Protein AF-A0A7U9SJP4-F1 (afdb_monomer_lite)

Secondary structure (DSSP, 8-state):
--HHHHHHHHHHHHHHHHHHHHHHHHHHHHHHHHHHHHHTT--HHHHHHHHHHHHHHHHHHHHHHHHHHHHHHHHHHHHHHHHHHHHHS-TTS---------------GGGGTTSHHHHHHHHHHHHTT----

Structure (mmCIF, N/CA/C/O backbone):
data_AF-A0A7U9SJP4-F1
#
_entry.id   AF-A0A7U9SJP4-F1
#
loop_
_atom_site.group_PDB
_atom_site.id
_atom_site.type_symbol
_atom_site.label_atom_id
_atom_site.label_alt_id
_atom_site.label_comp_id
_atom_site.label_asym_id
_atom_site.label_entity_id
_atom_site.label_seq_id
_atom_site.pdbx_PDB_ins_code
_atom_site.Cartn_x
_atom_site.Cartn_y
_atom_site.Cartn_z
_atom_site.occupancy
_atom_site.B_iso_or_equiv
_atom_site.auth_seq_id
_atom_site.auth_comp_id
_atom_site.auth_asym_id
_atom_site.auth_atom_id
_atom_site.pdbx_PDB_model_num
ATOM 1 N N . MET A 1 1 ? 17.012 -8.710 -21.926 1.00 42.12 1 MET A N 1
ATOM 2 C CA . MET A 1 1 ? 16.578 -8.864 -20.522 1.00 42.12 1 MET A CA 1
ATOM 3 C C . MET A 1 1 ? 15.764 -7.632 -20.148 1.00 42.12 1 MET A C 1
ATOM 5 O O . MET A 1 1 ? 16.359 -6.599 -19.903 1.00 42.12 1 MET A O 1
ATOM 9 N N . ASN A 1 2 ? 14.436 -7.619 -20.115 1.00 49.00 2 ASN A N 1
ATOM 10 C CA . ASN A 1 2 ? 13.371 -8.473 -20.660 1.00 49.00 2 ASN A CA 1
ATOM 11 C C . ASN A 1 2 ? 12.099 -7.680 -20.297 1.00 49.00 2 ASN A C 1
ATOM 13 O O . ASN A 1 2 ? 11.897 -7.459 -19.104 1.00 49.00 2 ASN A O 1
ATOM 17 N N . SER A 1 3 ? 11.258 -7.260 -21.251 1.00 59.56 3 SER A N 1
ATOM 18 C CA . SER A 1 3 ? 10.002 -6.527 -20.958 1.00 59.56 3 SER A CA 1
ATOM 19 C C . SER A 1 3 ? 9.135 -7.231 -19.899 1.00 59.56 3 SER A C 1
ATOM 21 O O . SER A 1 3 ? 8.438 -6.596 -19.117 1.00 59.56 3 SER A O 1
ATOM 23 N N . ILE A 1 4 ? 9.291 -8.552 -19.795 1.00 61.38 4 ILE A N 1
ATOM 24 C CA . ILE A 1 4 ? 8.728 -9.435 -18.770 1.00 61.38 4 ILE A CA 1
ATOM 25 C C . ILE A 1 4 ? 9.034 -8.965 -17.332 1.00 61.38 4 ILE A C 1
ATOM 27 O O . ILE A 1 4 ? 8.154 -9.032 -16.479 1.00 61.38 4 ILE A O 1
ATOM 31 N N . TYR A 1 5 ? 10.247 -8.483 -17.031 1.00 70.88 5 TYR A N 1
ATOM 32 C CA . TYR A 1 5 ? 10.584 -8.010 -15.679 1.00 70.88 5 TYR A CA 1
ATOM 33 C C . TYR A 1 5 ? 9.949 -6.654 -15.367 1.00 70.88 5 TYR A C 1
ATOM 35 O O . TYR A 1 5 ? 9.496 -6.458 -14.244 1.00 70.88 5 TYR A O 1
ATOM 43 N N . LEU A 1 6 ? 9.868 -5.751 -16.349 1.00 76.25 6 LEU A N 1
ATOM 44 C CA . LEU A 1 6 ? 9.204 -4.455 -16.183 1.00 76.25 6 LEU A CA 1
ATOM 45 C C . LEU A 1 6 ? 7.698 -4.640 -15.958 1.00 76.25 6 LEU A C 1
ATOM 47 O O . LEU A 1 6 ? 7.161 -4.113 -14.988 1.00 76.25 6 LEU A O 1
ATOM 51 N N . ASN A 1 7 ? 7.054 -5.474 -16.778 1.00 81.00 7 ASN A N 1
ATOM 52 C CA . ASN A 1 7 ? 5.638 -5.813 -16.625 1.00 81.00 7 ASN A CA 1
ATOM 53 C C . ASN A 1 7 ? 5.360 -6.451 -15.259 1.00 81.00 7 ASN A C 1
ATOM 55 O O . ASN A 1 7 ? 4.346 -6.170 -14.632 1.00 81.00 7 ASN A O 1
ATOM 59 N N . ARG A 1 8 ? 6.280 -7.289 -14.764 1.00 81.88 8 ARG A N 1
ATOM 60 C CA . ARG A 1 8 ? 6.158 -7.892 -13.433 1.00 81.88 8 ARG A CA 1
ATOM 61 C C . ARG A 1 8 ? 6.282 -6.858 -12.314 1.00 81.88 8 ARG A C 1
ATOM 63 O O . ARG A 1 8 ? 5.536 -6.943 -11.348 1.00 81.88 8 ARG A O 1
ATOM 70 N N . VAL A 1 9 ? 7.196 -5.895 -12.432 1.00 77.88 9 VAL A N 1
ATOM 71 C CA . VAL A 1 9 ? 7.342 -4.797 -11.458 1.00 77.88 9 VAL A CA 1
ATOM 72 C C . VAL A 1 9 ? 6.090 -3.920 -11.432 1.00 77.88 9 VAL A C 1
ATOM 74 O O . VAL A 1 9 ? 5.613 -3.586 -10.352 1.00 77.88 9 VAL A O 1
ATOM 77 N N . GLN A 1 10 ? 5.526 -3.604 -12.600 1.00 80.62 10 GLN A N 1
ATOM 78 C CA . GLN A 1 10 ? 4.279 -2.844 -12.712 1.00 80.62 10 GLN A CA 1
ATOM 79 C C . GLN A 1 10 ? 3.092 -3.605 -12.112 1.00 80.62 10 GLN A C 1
ATOM 81 O O . GLN A 1 10 ? 2.400 -3.058 -11.261 1.00 80.62 10 GLN A O 1
ATOM 86 N N . ALA A 1 11 ? 2.925 -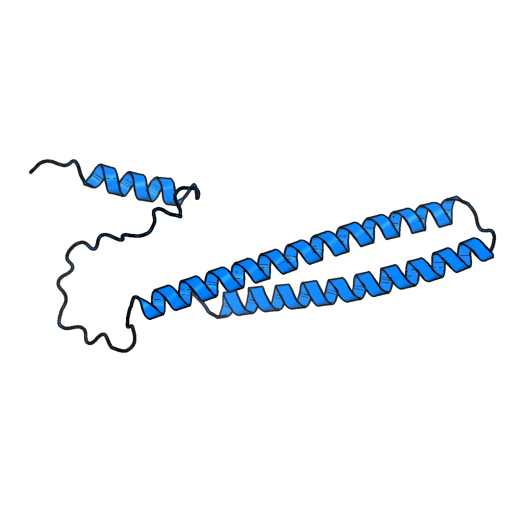4.885 -12.458 1.00 85.31 11 ALA A N 1
ATOM 87 C CA . ALA A 1 11 ? 1.855 -5.724 -11.918 1.00 85.31 11 ALA A CA 1
ATOM 88 C C . ALA A 1 11 ? 1.930 -5.862 -10.387 1.00 85.31 11 ALA A C 1
ATOM 90 O O . ALA A 1 11 ? 0.909 -5.818 -9.707 1.00 85.31 11 ALA A O 1
ATOM 91 N N . VAL A 1 12 ? 3.137 -5.994 -9.824 1.00 86.19 12 VAL A N 1
ATOM 92 C CA . VAL A 1 12 ? 3.323 -6.007 -8.363 1.00 86.19 12 VAL A CA 1
ATOM 93 C C . VAL A 1 12 ? 2.967 -4.650 -7.751 1.00 86.19 12 VAL A C 1
ATOM 95 O O . VAL A 1 12 ? 2.344 -4.614 -6.695 1.00 86.19 12 VAL A O 1
ATOM 98 N N . GLY A 1 13 ? 3.316 -3.538 -8.405 1.00 83.25 13 GLY A N 1
ATOM 99 C CA . GLY A 1 13 ? 2.916 -2.198 -7.968 1.00 83.25 13 GLY A CA 1
ATOM 100 C C . GLY A 1 13 ? 1.396 -2.016 -7.931 1.00 83.25 13 GLY A C 1
ATOM 101 O O . GLY A 1 13 ? 0.861 -1.554 -6.928 1.00 83.25 13 GLY A O 1
ATOM 102 N N . GLU A 1 14 ? 0.693 -2.443 -8.981 1.00 86.38 14 GLU A N 1
ATOM 103 C CA . GLU A 1 14 ? -0.775 -2.418 -9.049 1.00 86.38 14 GLU A CA 1
ATOM 104 C C . GLU A 1 14 ? -1.416 -3.311 -7.980 1.00 86.38 14 GLU A C 1
ATOM 106 O O . GLU A 1 14 ? -2.370 -2.904 -7.320 1.00 86.38 14 GLU A O 1
ATOM 111 N N . GLN A 1 15 ? -0.863 -4.506 -7.754 1.00 89.38 15 GLN A N 1
ATOM 112 C CA . GLN A 1 15 ? -1.340 -5.407 -6.707 1.00 89.38 15 GLN A CA 1
ATOM 113 C C . GLN A 1 15 ? -1.181 -4.795 -5.309 1.00 89.38 15 GLN A C 1
ATOM 115 O O . GLN A 1 15 ? -2.093 -4.907 -4.493 1.00 89.38 15 GLN A O 1
ATOM 120 N N . LEU A 1 16 ? -0.050 -4.137 -5.035 1.00 86.06 16 LEU A N 1
ATOM 121 C CA . LEU A 1 16 ? 0.188 -3.445 -3.766 1.00 86.06 16 LEU A CA 1
ATOM 122 C C . LEU A 1 16 ? -0.804 -2.295 -3.557 1.00 86.06 16 LEU A C 1
ATOM 124 O O . LEU A 1 16 ? -1.326 -2.141 -2.458 1.00 86.06 16 LEU A O 1
ATOM 128 N N . LEU A 1 17 ? -1.122 -1.533 -4.606 1.00 85.88 17 LEU A N 1
ATOM 129 C CA . LEU A 1 17 ? -2.158 -0.497 -4.541 1.00 85.88 17 LEU A CA 1
ATOM 130 C C . LEU A 1 17 ? -3.546 -1.094 -4.275 1.00 85.88 17 LEU A C 1
ATOM 132 O O . LEU A 1 17 ? -4.294 -0.561 -3.464 1.00 85.88 17 LEU A O 1
ATOM 136 N N . GLY A 1 18 ? -3.873 -2.230 -4.896 1.00 88.62 18 GLY A N 1
ATOM 137 C CA . GLY A 1 18 ? -5.114 -2.950 -4.605 1.00 88.62 18 GLY A CA 1
ATOM 138 C C . GLY A 1 18 ? -5.193 -3.426 -3.151 1.00 88.62 18 GLY A C 1
ATOM 139 O O . GLY A 1 18 ? -6.231 -3.289 -2.514 1.00 88.62 18 GLY A O 1
ATOM 140 N N . GLN A 1 19 ? -4.089 -3.939 -2.600 1.00 86.75 19 GLN A N 1
ATOM 141 C CA . GLN A 1 19 ? -4.007 -4.313 -1.183 1.00 86.75 19 GLN A CA 1
ATOM 142 C C . GLN A 1 19 ? -4.157 -3.103 -0.256 1.00 86.75 19 GLN A C 1
ATOM 144 O O . GLN A 1 19 ? -4.796 -3.222 0.782 1.00 86.75 19 GLN A O 1
ATOM 149 N N . MET A 1 20 ? -3.608 -1.949 -0.639 1.00 87.31 20 MET A N 1
ATOM 150 C CA . MET A 1 20 ? -3.746 -0.701 0.113 1.00 87.31 20 MET A CA 1
ATOM 151 C C . MET A 1 20 ? -5.215 -0.288 0.253 1.00 87.31 20 MET A C 1
ATOM 153 O O . MET A 1 20 ? -5.644 -0.015 1.366 1.00 87.31 20 MET A O 1
ATOM 157 N N . LEU A 1 21 ? -5.991 -0.332 -0.837 1.00 90.06 21 LEU A N 1
ATOM 158 C CA . LEU A 1 21 ? -7.423 -0.002 -0.816 1.00 90.06 21 LEU A CA 1
ATOM 159 C C . LEU A 1 21 ? -8.209 -0.911 0.139 1.00 90.06 21 LEU A C 1
ATOM 161 O O . LEU A 1 21 ? -9.000 -0.433 0.939 1.00 90.06 21 LEU A O 1
ATOM 165 N N . VAL A 1 22 ? -7.931 -2.218 0.122 1.00 92.06 22 VAL A N 1
ATOM 166 C CA . VAL A 1 22 ? -8.579 -3.167 1.045 1.00 92.06 22 VAL A CA 1
ATOM 167 C C . VAL A 1 22 ? -8.250 -2.845 2.507 1.00 92.06 22 VAL A C 1
ATOM 169 O O . VAL A 1 22 ? -9.099 -2.993 3.381 1.00 92.06 22 VAL A O 1
ATOM 172 N N . LEU A 1 23 ? -7.020 -2.418 2.800 1.00 87.88 23 LEU A N 1
ATOM 173 C CA . LEU A 1 23 ? -6.633 -2.031 4.159 1.00 87.88 23 LEU A CA 1
ATOM 174 C C . LEU A 1 23 ? -7.269 -0.701 4.586 1.00 87.88 23 LEU A C 1
ATOM 176 O O . LEU A 1 23 ? -7.597 -0.552 5.761 1.00 87.88 23 LEU A O 1
ATOM 180 N N . GLU A 1 24 ? -7.456 0.238 3.657 1.00 89.62 24 GLU A N 1
ATOM 181 C CA . GLU A 1 24 ? -8.193 1.485 3.896 1.00 89.62 24 GLU A CA 1
ATOM 182 C C . GLU A 1 24 ? -9.665 1.203 4.235 1.00 89.62 24 GLU A C 1
ATOM 184 O O . GLU A 1 24 ? -10.161 1.743 5.225 1.00 89.62 24 GLU A O 1
ATOM 189 N N . ASP A 1 25 ? -10.315 0.285 3.511 1.00 92.06 25 ASP A N 1
ATOM 190 C CA . ASP A 1 25 ? -11.686 -0.157 3.806 1.00 92.06 25 ASP A CA 1
ATOM 191 C C . ASP A 1 25 ? -11.782 -0.761 5.223 1.00 92.06 25 ASP A C 1
ATOM 193 O O . ASP A 1 25 ? -12.632 -0.377 6.026 1.00 92.06 25 ASP A O 1
ATOM 197 N N . ILE A 1 26 ? -10.850 -1.654 5.590 1.00 89.38 26 ILE A N 1
ATOM 198 C CA . ILE A 1 26 ? -10.792 -2.253 6.939 1.00 89.38 26 ILE A CA 1
ATOM 199 C C . ILE A 1 26 ? -10.571 -1.181 8.019 1.00 89.38 26 ILE A C 1
ATOM 201 O O . ILE A 1 26 ? -11.096 -1.280 9.133 1.00 89.38 26 ILE A O 1
ATOM 205 N N . LEU A 1 27 ? -9.774 -0.153 7.723 1.00 89.62 27 LEU A N 1
ATOM 206 C CA . LEU A 1 27 ? -9.517 0.943 8.651 1.00 89.62 27 LEU A CA 1
ATOM 207 C C 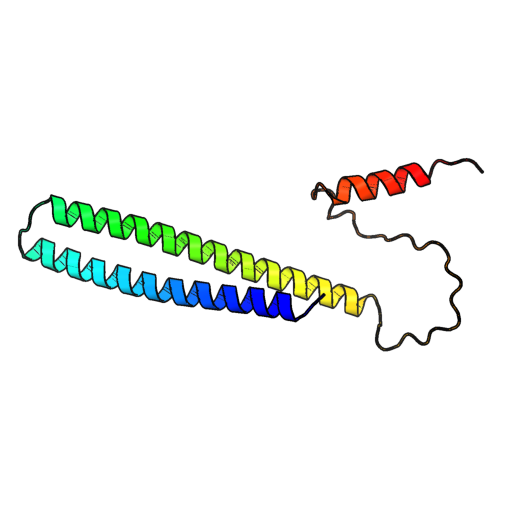. LEU A 1 27 ? -10.769 1.804 8.878 1.00 89.62 27 LEU A C 1
ATOM 209 O O . LEU A 1 27 ? -10.997 2.257 10.007 1.00 89.62 27 LEU A O 1
ATOM 213 N N . GLU A 1 28 ? -11.586 1.998 7.843 1.00 90.00 28 GLU A N 1
ATOM 214 C CA . GLU A 1 28 ? -12.891 2.650 7.948 1.00 90.00 28 GLU A CA 1
ATOM 215 C C . GLU A 1 28 ? -13.864 1.813 8.791 1.00 90.00 28 GLU A C 1
ATOM 217 O O . GLU A 1 28 ? -14.415 2.334 9.767 1.00 90.00 28 GLU A O 1
ATOM 222 N N . GLU A 1 29 ? -13.973 0.506 8.524 1.00 90.12 29 GLU A N 1
ATOM 223 C CA . GLU A 1 29 ? -14.796 -0.426 9.312 1.00 90.12 29 GLU A CA 1
ATOM 224 C C . GLU A 1 29 ? -14.406 -0.422 10.802 1.00 90.12 29 GLU A C 1
ATOM 226 O O . GLU A 1 29 ? -15.260 -0.334 11.688 1.00 90.12 29 GLU A O 1
ATOM 231 N N . LEU A 1 30 ? -13.106 -0.439 11.119 1.00 88.06 30 LEU A N 1
ATOM 232 C CA . LEU A 1 30 ? -12.628 -0.317 12.502 1.00 88.06 30 LEU A CA 1
ATOM 233 C C . LEU A 1 30 ? -13.002 1.025 13.140 1.00 88.06 30 LEU A C 1
ATOM 235 O O . LEU A 1 30 ? -13.198 1.097 14.356 1.00 88.06 30 LEU A O 1
ATOM 239 N N . GLY A 1 31 ? -13.090 2.091 12.345 1.00 86.38 31 GLY A N 1
ATOM 240 C CA . GLY A 1 31 ? -13.579 3.392 12.784 1.00 86.38 31 GLY A CA 1
ATOM 241 C C . GLY A 1 31 ? -15.058 3.361 13.173 1.00 86.38 31 GLY A C 1
ATOM 242 O O . GLY A 1 31 ? -15.433 3.959 14.183 1.00 86.38 31 GLY A O 1
ATOM 243 N N . GLU A 1 32 ? -15.887 2.645 12.416 1.00 88.38 32 GLU A N 1
ATOM 244 C CA . GLU A 1 32 ? -17.303 2.444 12.742 1.00 88.38 32 GLU A CA 1
ATOM 245 C C . GLU A 1 32 ? -17.478 1.594 14.003 1.00 88.38 32 GLU A C 1
ATOM 247 O O . GLU A 1 32 ? -18.233 1.965 14.904 1.00 88.38 32 GLU A O 1
ATOM 252 N N . ILE A 1 33 ? -16.712 0.507 14.123 1.00 86.31 33 ILE A N 1
ATOM 253 C CA . ILE A 1 33 ? -16.732 -0.367 15.302 1.00 86.31 33 ILE A CA 1
ATOM 254 C C . ILE A 1 33 ? -16.304 0.399 16.564 1.00 86.31 33 ILE A C 1
ATOM 256 O O . ILE A 1 33 ? -16.932 0.243 17.613 1.00 86.31 33 ILE A O 1
ATOM 260 N N . ASP A 1 34 ? -15.282 1.261 16.484 1.00 83.69 34 ASP A N 1
ATOM 261 C CA . ASP A 1 34 ? -14.855 2.106 17.613 1.00 8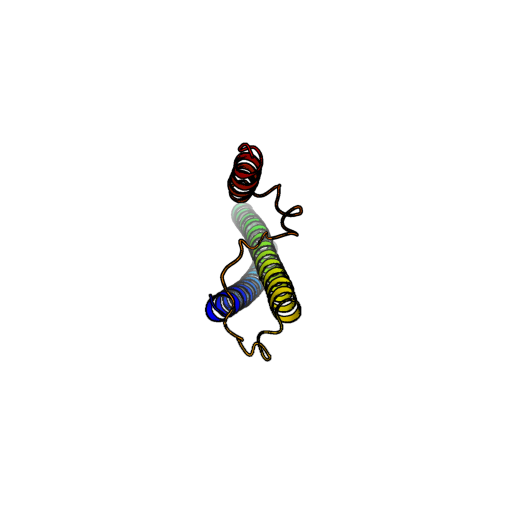3.69 34 ASP A CA 1
ATOM 262 C C . ASP A 1 34 ? -15.988 3.032 18.086 1.00 83.69 34 ASP A C 1
ATOM 264 O O . ASP A 1 34 ? -16.212 3.166 19.290 1.00 83.69 34 ASP A O 1
ATOM 268 N N . ARG A 1 35 ? -16.755 3.627 17.159 1.00 85.19 35 ARG A N 1
ATOM 269 C CA . ARG A 1 35 ? -17.916 4.472 17.502 1.00 85.19 35 ARG A CA 1
ATOM 270 C C . ARG A 1 35 ? -19.000 3.670 18.218 1.00 85.19 35 ARG A C 1
ATOM 272 O O . ARG A 1 35 ? -19.455 4.089 19.279 1.00 85.19 35 ARG A O 1
ATOM 279 N N . ILE A 1 36 ? -19.352 2.496 17.696 1.00 85.38 36 ILE A N 1
ATOM 280 C CA . ILE A 1 36 ? -20.360 1.613 18.305 1.00 85.38 36 ILE A CA 1
ATOM 281 C C . ILE A 1 36 ? -19.931 1.202 19.721 1.00 85.38 36 ILE A C 1
ATOM 283 O O . ILE A 1 36 ? -20.720 1.251 20.663 1.00 85.38 36 ILE A O 1
ATOM 287 N N . ILE A 1 37 ? -18.662 0.841 19.911 1.00 82.69 37 ILE A N 1
ATOM 288 C CA . ILE A 1 37 ? -18.131 0.430 21.219 1.00 82.69 37 ILE A CA 1
ATOM 289 C C . ILE A 1 37 ? -18.136 1.584 22.225 1.00 82.69 37 ILE A C 1
ATOM 291 O O . ILE A 1 37 ? -18.434 1.359 23.402 1.00 82.69 37 ILE A O 1
ATOM 295 N N . GLN A 1 38 ? -17.852 2.809 21.775 1.00 80.06 38 GLN A N 1
ATOM 296 C CA . GLN A 1 38 ? -17.953 4.010 22.608 1.00 80.06 38 GLN A CA 1
ATOM 297 C C . GLN A 1 38 ? -19.398 4.278 23.051 1.00 80.06 38 GLN A C 1
ATOM 299 O O . GLN A 1 38 ? -19.620 4.617 24.213 1.00 80.06 38 GLN A O 1
ATOM 304 N N . GLU A 1 39 ? -20.378 4.075 22.169 1.00 80.75 39 GLU A N 1
ATOM 305 C CA . GLU A 1 39 ? -21.807 4.225 22.484 1.00 80.75 39 GLU A CA 1
ATOM 306 C C . GLU A 1 39 ? -22.322 3.139 23.438 1.00 80.75 39 GLU A C 1
ATOM 308 O O . GLU A 1 39 ? -23.160 3.401 24.300 1.00 80.75 39 GLU A O 1
ATOM 313 N N . MET A 1 40 ? -21.795 1.919 23.325 1.00 75.25 40 MET A N 1
ATOM 314 C CA . MET A 1 40 ? -22.230 0.765 24.114 1.00 75.25 40 MET A CA 1
ATOM 315 C C . MET A 1 40 ? -21.601 0.681 25.517 1.00 75.25 40 MET A C 1
ATOM 317 O O . MET A 1 40 ? -21.902 -0.252 26.262 1.00 75.25 40 MET A O 1
ATOM 321 N N . SER A 1 41 ? -20.769 1.648 25.930 1.00 64.06 41 SER A N 1
ATOM 322 C CA . SER A 1 41 ? -20.105 1.686 27.252 1.00 64.06 41 SER A CA 1
ATOM 323 C C . SER A 1 41 ? -19.283 0.426 27.594 1.00 64.06 41 SER A C 1
ATOM 325 O O . SER A 1 41 ? -19.204 0.008 28.750 1.00 64.06 41 SER A O 1
ATOM 327 N N . PHE A 1 42 ? -18.666 -0.196 26.584 1.00 63.12 42 PHE A N 1
ATOM 328 C CA . PHE A 1 42 ? -17.803 -1.369 26.762 1.00 63.12 42 PHE A CA 1
ATOM 329 C C . PHE A 1 42 ? -16.475 -1.045 27.473 1.00 63.12 42 PHE A C 1
ATOM 331 O O . PHE A 1 42 ? -16.094 0.109 27.673 1.00 63.12 42 PHE A O 1
ATOM 338 N N . THR A 1 43 ? -15.764 -2.099 27.885 1.00 70.31 43 THR A N 1
ATOM 339 C CA . THR A 1 43 ? -14.520 -2.029 28.660 1.00 70.31 43 THR A CA 1
ATOM 340 C C . THR A 1 43 ? -13.399 -1.302 27.907 1.00 70.31 43 THR A C 1
ATOM 342 O O . THR A 1 43 ? -13.178 -1.517 26.717 1.00 70.31 43 THR A O 1
ATOM 345 N N . VAL A 1 44 ? -12.630 -0.484 28.639 1.00 76.88 44 VAL A N 1
ATOM 346 C CA . VAL A 1 44 ? -11.463 0.298 28.163 1.00 76.88 44 VAL A CA 1
ATOM 347 C C . VAL A 1 44 ? -10.488 -0.530 27.311 1.00 76.88 44 VAL A C 1
ATOM 349 O O . VAL A 1 44 ? -9.835 -0.007 26.410 1.00 76.88 44 VAL A O 1
ATOM 352 N N . GLU A 1 45 ? -10.408 -1.830 27.579 1.00 82.50 45 GLU A N 1
ATOM 353 C CA . GLU A 1 45 ? -9.553 -2.789 26.885 1.00 82.50 45 GLU A CA 1
ATOM 354 C C . GLU A 1 45 ? -9.921 -2.974 25.402 1.00 82.50 45 GLU A C 1
ATOM 356 O O . GLU A 1 45 ? -9.026 -2.989 24.557 1.00 82.50 45 GLU A O 1
ATOM 361 N N . ALA A 1 46 ? -11.214 -3.022 25.059 1.00 80.31 46 ALA A N 1
ATOM 362 C CA . ALA A 1 46 ? -11.666 -3.171 23.673 1.00 80.31 46 ALA A CA 1
ATOM 363 C C . ALA A 1 46 ? -11.322 -1.932 22.829 1.00 80.31 46 ALA A C 1
ATOM 365 O O . ALA A 1 46 ? -10.778 -2.050 21.731 1.00 80.31 46 ALA A O 1
ATOM 366 N N . SER A 1 47 ? -11.546 -0.733 23.375 1.00 80.00 47 SER A N 1
ATOM 367 C CA . SER A 1 47 ? -11.155 0.523 22.721 1.00 80.00 47 SER A CA 1
ATOM 368 C C . SER A 1 47 ? -9.639 0.636 22.548 1.00 80.00 47 SER A C 1
ATOM 370 O O . SER A 1 47 ? -9.158 1.171 21.548 1.00 80.00 47 SER A O 1
ATOM 372 N N . LEU A 1 48 ? -8.860 0.135 23.511 1.00 85.50 48 LEU A N 1
ATOM 373 C CA . LEU A 1 48 ? -7.400 0.153 23.436 1.00 85.50 48 LEU A CA 1
ATOM 374 C C . LEU A 1 48 ? -6.885 -0.802 22.351 1.00 85.50 48 LEU A C 1
ATOM 376 O O . LEU A 1 48 ? -5.989 -0.427 21.593 1.00 85.50 48 LEU A O 1
ATOM 380 N N . LEU A 1 49 ? -7.490 -1.988 22.230 1.00 87.25 49 LEU A N 1
ATOM 381 C CA . LEU A 1 49 ? -7.187 -2.943 21.164 1.00 87.25 49 LEU A CA 1
ATOM 382 C C . LEU A 1 49 ? -7.457 -2.333 19.782 1.00 87.25 49 LEU A C 1
ATOM 384 O O . LEU A 1 49 ? -6.571 -2.343 18.934 1.00 87.25 49 LEU A O 1
ATOM 388 N N . ILE A 1 50 ? -8.628 -1.723 19.581 1.00 86.00 50 ILE A N 1
ATOM 389 C CA . ILE A 1 50 ? -9.004 -1.124 18.291 1.00 86.00 50 ILE A CA 1
ATOM 390 C C . ILE A 1 50 ? -8.080 0.029 17.916 1.00 86.00 50 ILE A C 1
ATOM 392 O O . ILE A 1 50 ? -7.615 0.103 16.781 1.00 86.00 50 ILE A O 1
ATOM 396 N N . ARG A 1 51 ? -7.744 0.908 18.866 1.00 86.31 51 ARG A N 1
ATOM 397 C CA . ARG A 1 51 ? -6.776 1.989 18.620 1.00 86.31 51 ARG A CA 1
ATOM 398 C C . ARG A 1 51 ? -5.410 1.453 18.214 1.00 86.31 51 ARG A C 1
ATOM 400 O O . ARG A 1 51 ? -4.778 2.022 17.326 1.00 86.31 51 ARG A O 1
ATOM 407 N N . LYS A 1 52 ? -4.955 0.371 18.850 1.00 90.56 52 LYS A N 1
ATOM 408 C CA . LYS A 1 52 ? -3.696 -0.282 18.491 1.00 90.56 52 LYS A CA 1
ATOM 409 C C . LYS A 1 52 ? -3.767 -0.873 17.081 1.00 90.56 52 LYS A C 1
ATOM 411 O O . LYS A 1 52 ? -2.872 -0.597 16.291 1.00 90.56 52 LYS A O 1
ATOM 416 N N . SER A 1 53 ? -4.834 -1.601 16.754 1.00 88.12 53 SER A N 1
ATOM 417 C CA . SER A 1 53 ? -5.040 -2.178 15.421 1.00 88.12 53 SER A CA 1
ATOM 418 C C . SER A 1 53 ? -5.104 -1.111 14.328 1.00 88.12 53 SER A C 1
ATOM 420 O O . SER A 1 53 ? -4.464 -1.270 13.296 1.00 88.12 53 SER A O 1
ATOM 422 N N . ARG A 1 54 ? -5.780 0.020 14.571 1.00 88.94 54 ARG A N 1
ATOM 423 C CA . ARG A 1 54 ? -5.791 1.166 13.643 1.00 88.94 54 ARG A CA 1
ATOM 424 C C . ARG A 1 54 ? -4.388 1.730 13.417 1.00 88.94 54 ARG A C 1
ATOM 426 O O . ARG A 1 54 ? -3.982 1.906 12.279 1.00 88.94 54 ARG A O 1
ATOM 433 N N . ALA A 1 55 ? -3.619 1.934 14.487 1.00 88.75 55 ALA A N 1
ATOM 434 C CA . ALA A 1 55 ? -2.252 2.443 14.377 1.00 88.75 55 ALA A CA 1
ATOM 435 C C . ALA A 1 55 ? -1.284 1.464 13.683 1.00 88.75 55 ALA A C 1
ATOM 437 O O . ALA A 1 55 ? -0.279 1.893 13.116 1.00 88.75 55 ALA A O 1
ATOM 438 N N . GLU A 1 56 ? -1.531 0.156 13.770 1.00 91.06 56 GLU A N 1
ATOM 439 C CA . GLU A 1 56 ? -0.777 -0.865 13.033 1.00 91.06 56 GLU A CA 1
ATOM 440 C C . GLU A 1 56 ? -1.151 -0.855 11.544 1.00 91.06 56 GLU A C 1
ATOM 442 O O . GLU A 1 56 ? -0.251 -0.792 10.707 1.00 91.06 56 GLU A O 1
ATOM 447 N N . LEU A 1 57 ? -2.446 -0.784 11.221 1.00 89.56 57 LEU A N 1
ATOM 448 C CA . LEU A 1 57 ? -2.942 -0.659 9.847 1.00 89.56 57 LEU A CA 1
ATOM 449 C C . LEU A 1 57 ? -2.449 0.616 9.155 1.00 89.56 57 LEU A C 1
ATOM 451 O O . LEU A 1 57 ? -1.948 0.537 8.039 1.00 89.56 57 LEU A O 1
ATOM 455 N N . ASP A 1 58 ? -2.483 1.770 9.829 1.00 87.31 58 ASP A N 1
ATOM 456 C CA . ASP A 1 58 ? -1.948 3.032 9.294 1.00 87.31 58 ASP A CA 1
ATOM 457 C C . ASP A 1 58 ? -0.466 2.902 8.895 1.00 87.31 58 ASP A C 1
ATOM 459 O O . ASP A 1 58 ? -0.025 3.415 7.863 1.00 87.31 58 ASP A O 1
ATOM 463 N N . LYS A 1 59 ? 0.329 2.187 9.705 1.00 90.50 59 LYS A N 1
ATOM 464 C CA . LYS A 1 59 ? 1.746 1.937 9.402 1.00 90.50 59 LYS A CA 1
ATOM 465 C C . LYS A 1 59 ? 1.913 1.003 8.212 1.00 90.50 59 LYS A C 1
ATOM 467 O O . LYS A 1 59 ? 2.809 1.229 7.400 1.00 90.50 59 LYS A O 1
ATOM 472 N N . GLU A 1 60 ? 1.098 -0.041 8.115 1.00 88.88 60 GLU A N 1
ATOM 473 C CA . GLU A 1 60 ? 1.137 -0.974 6.987 1.00 88.88 60 GLU A CA 1
ATOM 474 C C . GLU A 1 60 ? 0.734 -0.297 5.678 1.00 88.88 60 GLU A C 1
ATOM 476 O O . GLU A 1 60 ? 1.477 -0.404 4.701 1.00 88.88 60 GLU A O 1
ATOM 481 N N . ILE A 1 61 ? -0.354 0.478 5.678 1.00 87.38 61 ILE A N 1
ATOM 482 C CA . ILE A 1 61 ? -0.792 1.297 4.538 1.00 87.38 61 ILE A CA 1
ATOM 483 C C . ILE A 1 61 ? 0.342 2.224 4.099 1.00 87.38 61 ILE A C 1
ATOM 485 O O . ILE A 1 61 ? 0.718 2.239 2.925 1.00 87.38 61 ILE A O 1
ATOM 489 N N . TYR A 1 62 ? 0.965 2.934 5.045 1.00 89.81 62 TYR A N 1
ATOM 490 C CA . TYR A 1 62 ? 2.099 3.804 4.746 1.00 89.81 62 TYR A CA 1
ATOM 491 C C . TYR A 1 62 ? 3.275 3.041 4.115 1.00 89.81 62 TYR A C 1
ATOM 493 O O . TYR A 1 62 ? 3.847 3.494 3.122 1.00 89.81 62 TYR A O 1
ATOM 501 N N . MET A 1 63 ? 3.646 1.873 4.650 1.00 91.12 63 MET A N 1
ATOM 502 C CA . MET A 1 63 ? 4.731 1.062 4.088 1.00 91.12 63 MET A CA 1
ATOM 503 C C . MET A 1 63 ? 4.411 0.566 2.676 1.00 91.12 63 MET A C 1
ATOM 505 O O . MET A 1 63 ? 5.262 0.671 1.792 1.00 91.12 63 MET A O 1
ATOM 509 N N . ILE A 1 64 ? 3.196 0.065 2.446 1.00 86.31 64 ILE A N 1
ATOM 510 C CA . ILE A 1 64 ? 2.741 -0.405 1.131 1.00 86.31 64 ILE A CA 1
ATOM 511 C C . ILE A 1 64 ? 2.766 0.744 0.123 1.00 86.31 64 ILE A C 1
ATOM 513 O O . ILE A 1 64 ? 3.283 0.579 -0.985 1.00 86.31 64 ILE A O 1
ATOM 517 N N . HIS A 1 65 ? 2.310 1.929 0.529 1.00 85.06 65 HIS A N 1
ATOM 518 C CA . HIS A 1 65 ? 2.382 3.130 -0.289 1.00 85.06 65 HIS A CA 1
ATOM 519 C C . HIS A 1 65 ? 3.830 3.460 -0.687 1.00 85.06 65 HIS A C 1
ATOM 521 O O . HIS A 1 65 ? 4.130 3.583 -1.876 1.00 85.06 65 HIS A O 1
ATOM 527 N N . GLN A 1 66 ? 4.763 3.487 0.272 1.00 88.19 66 GLN A N 1
ATOM 528 C CA . GLN A 1 66 ? 6.189 3.729 0.001 1.00 88.19 66 GLN A CA 1
ATOM 529 C C . GLN A 1 66 ? 6.806 2.671 -0.929 1.00 88.19 66 GLN A C 1
ATOM 531 O O . GLN A 1 66 ? 7.602 2.996 -1.816 1.00 88.19 66 GLN A O 1
ATOM 536 N N . MET A 1 67 ? 6.437 1.400 -0.755 1.00 83.81 67 MET A N 1
ATOM 537 C CA . MET A 1 67 ? 6.880 0.317 -1.633 1.00 83.81 67 MET A CA 1
ATOM 538 C C . MET A 1 67 ? 6.354 0.500 -3.060 1.00 83.81 67 MET A C 1
ATOM 540 O O . MET A 1 67 ? 7.128 0.365 -4.010 1.00 83.81 67 MET A O 1
ATOM 544 N N . SER A 1 68 ? 5.078 0.859 -3.215 1.00 82.56 68 SER A N 1
ATOM 545 C CA . SER A 1 68 ? 4.471 1.120 -4.523 1.00 82.56 68 SER A CA 1
ATOM 546 C C . SER A 1 68 ? 5.167 2.277 -5.255 1.00 82.56 68 SER A C 1
ATOM 548 O O . SER A 1 68 ? 5.562 2.123 -6.413 1.00 82.56 68 SER A O 1
ATOM 550 N N . GLU A 1 69 ? 5.447 3.392 -4.566 1.00 84.56 69 GLU A N 1
ATOM 551 C CA . GLU A 1 69 ? 6.173 4.522 -5.150 1.00 84.56 69 GLU A CA 1
ATOM 552 C C . GLU A 1 69 ? 7.589 4.144 -5.592 1.00 84.56 69 GLU A C 1
ATOM 554 O O . GLU A 1 69 ? 8.059 4.576 -6.649 1.00 84.56 69 GLU A O 1
ATOM 559 N N . CYS A 1 70 ? 8.295 3.357 -4.778 1.00 85.94 70 CYS A N 1
ATOM 560 C CA . CYS A 1 70 ? 9.647 2.908 -5.087 1.00 85.94 70 CYS A CA 1
ATOM 561 C C . CYS A 1 70 ? 9.667 2.070 -6.373 1.00 85.94 70 CYS A C 1
ATOM 563 O O . CYS A 1 70 ? 10.484 2.316 -7.264 1.00 85.94 70 CYS A O 1
ATOM 565 N N . LEU A 1 71 ? 8.726 1.131 -6.514 1.00 81.31 71 LEU A N 1
ATOM 566 C CA . LEU A 1 71 ? 8.604 0.297 -7.710 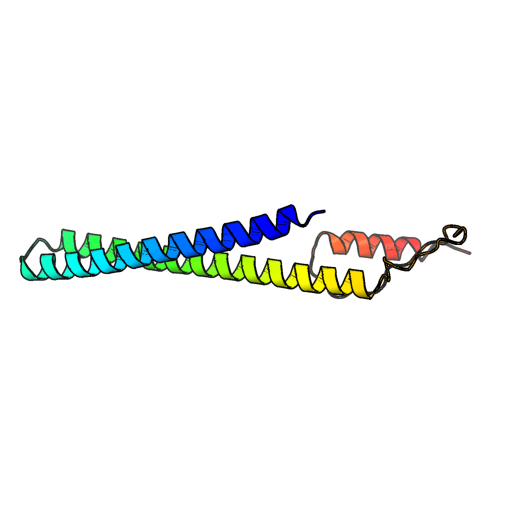1.00 81.31 71 LEU A CA 1
ATOM 567 C C . LEU A 1 71 ? 8.281 1.128 -8.958 1.00 81.31 71 LEU A C 1
ATOM 569 O O . LEU A 1 71 ? 8.894 0.908 -10.005 1.00 81.31 71 LEU A O 1
ATOM 573 N N . LEU A 1 72 ? 7.397 2.124 -8.842 1.00 82.75 72 LEU A N 1
ATOM 574 C CA . LEU A 1 72 ? 7.086 3.049 -9.936 1.00 82.75 72 LEU A CA 1
ATOM 575 C C . LEU A 1 72 ? 8.313 3.869 -10.361 1.00 82.75 72 LEU A C 1
ATOM 577 O O . LEU A 1 72 ? 8.621 3.943 -11.551 1.00 82.75 72 LEU A O 1
ATOM 581 N N . LYS A 1 73 ? 9.072 4.418 -9.403 1.00 82.31 73 LYS A N 1
ATOM 582 C CA . LYS A 1 73 ? 10.312 5.169 -9.678 1.00 82.31 73 LYS A CA 1
ATOM 583 C C . LYS A 1 73 ? 11.374 4.298 -10.351 1.00 82.31 73 LYS A C 1
ATOM 585 O O . LYS A 1 73 ? 12.066 4.761 -11.263 1.00 82.31 73 LYS A O 1
ATOM 590 N N . ILE A 1 74 ? 11.506 3.036 -9.938 1.00 82.31 74 ILE A N 1
ATOM 591 C CA . ILE A 1 74 ? 12.419 2.072 -10.569 1.00 82.31 74 ILE A CA 1
ATOM 592 C C . ILE A 1 74 ? 11.985 1.793 -12.010 1.00 82.31 74 ILE A C 1
ATOM 594 O O . ILE A 1 74 ? 12.820 1.861 -12.915 1.00 82.31 74 ILE A O 1
ATOM 598 N N . ALA A 1 75 ? 10.696 1.528 -12.236 1.00 81.12 75 ALA A N 1
ATOM 599 C CA . ALA A 1 75 ? 10.148 1.287 -13.568 1.00 81.12 75 ALA A CA 1
ATOM 600 C C . ALA A 1 75 ? 10.371 2.490 -14.499 1.00 81.12 75 ALA A C 1
ATOM 602 O O . ALA A 1 75 ? 10.850 2.328 -15.622 1.00 81.12 75 ALA A O 1
ATOM 603 N N . GLU A 1 76 ? 10.114 3.708 -14.018 1.00 82.62 76 GLU A N 1
ATOM 604 C CA . GLU A 1 76 ? 10.321 4.935 -14.789 1.00 82.62 76 GLU A CA 1
ATOM 605 C C . GLU A 1 76 ? 11.802 5.152 -15.135 1.00 82.62 76 GLU A C 1
ATOM 607 O O . GLU A 1 76 ? 12.152 5.452 -16.281 1.00 82.62 76 GLU A O 1
ATOM 612 N N . THR A 1 77 ? 12.690 4.967 -14.153 1.00 81.94 77 THR A N 1
ATOM 613 C CA . THR A 1 77 ? 14.141 5.102 -14.342 1.00 81.94 77 THR A CA 1
ATOM 614 C C . THR A 1 77 ? 14.654 4.086 -15.358 1.00 81.94 77 THR A C 1
ATOM 616 O O . THR A 1 77 ? 15.459 4.431 -16.228 1.00 81.94 77 THR A O 1
ATOM 619 N N . TYR A 1 78 ? 14.159 2.850 -15.292 1.00 81.38 78 TYR A N 1
ATOM 620 C CA . TYR A 1 78 ? 14.471 1.818 -16.270 1.00 81.38 78 TYR A CA 1
ATOM 621 C C . TYR A 1 78 ? 14.018 2.228 -17.675 1.00 81.38 78 TYR A C 1
ATOM 623 O O . TYR A 1 78 ? 14.853 2.283 -18.574 1.00 81.38 78 TYR A O 1
ATOM 631 N N . MET A 1 79 ? 12.750 2.619 -17.857 1.00 81.19 79 MET A N 1
ATOM 632 C CA . MET A 1 79 ? 12.219 3.032 -19.165 1.00 81.19 79 MET A CA 1
ATOM 633 C C . MET A 1 79 ? 12.979 4.222 -19.762 1.00 81.19 79 MET A C 1
ATOM 635 O O . MET A 1 79 ? 13.267 4.243 -20.958 1.00 81.19 79 MET A O 1
ATOM 639 N N . LYS A 1 80 ? 13.335 5.221 -18.944 1.00 80.88 80 LYS A N 1
ATOM 640 C CA . LYS A 1 80 ? 14.170 6.354 -19.376 1.00 80.88 80 LYS A CA 1
ATOM 641 C C . LYS A 1 80 ? 15.549 5.893 -19.844 1.00 80.88 80 LYS A C 1
ATOM 643 O O . LYS A 1 80 ? 16.049 6.381 -20.856 1.00 80.88 80 LYS A O 1
ATOM 648 N N . THR A 1 81 ? 16.158 4.959 -19.118 1.00 78.69 81 THR A N 1
ATOM 649 C CA . THR A 1 81 ? 17.485 4.425 -19.447 1.00 78.69 81 THR A CA 1
ATOM 650 C C . THR A 1 81 ? 17.441 3.589 -20.722 1.00 78.69 81 THR A C 1
ATOM 652 O O . THR A 1 81 ? 18.296 3.769 -21.584 1.00 78.69 81 THR A O 1
ATOM 655 N N . GLU A 1 82 ? 16.427 2.736 -20.874 1.00 75.44 82 GLU A N 1
ATOM 656 C CA . GLU A 1 82 ? 16.204 1.925 -22.072 1.00 75.44 82 GLU A CA 1
ATOM 657 C C . GLU A 1 82 ? 16.014 2.816 -23.302 1.00 75.44 82 GLU A C 1
ATOM 659 O O . GLU A 1 82 ? 16.779 2.697 -24.253 1.00 75.44 82 GLU A O 1
ATOM 664 N N . ARG A 1 83 ? 15.107 3.803 -23.244 1.00 73.75 83 ARG A N 1
ATOM 665 C CA . ARG A 1 83 ? 14.911 4.776 -24.334 1.00 73.75 83 ARG A CA 1
ATOM 666 C C . ARG A 1 83 ? 16.190 5.521 -24.693 1.00 73.75 83 ARG A C 1
ATOM 668 O O . ARG A 1 83 ? 16.442 5.753 -25.869 1.00 73.75 83 ARG A O 1
ATOM 675 N N . ARG A 1 84 ? 17.001 5.901 -23.698 1.00 71.88 84 ARG A N 1
ATOM 676 C CA . ARG A 1 84 ? 18.285 6.565 -23.948 1.00 71.88 84 ARG A CA 1
ATOM 677 C C . ARG A 1 84 ? 19.247 5.637 -24.680 1.00 71.88 84 ARG A C 1
ATOM 679 O O . ARG A 1 84 ? 19.881 6.094 -25.615 1.00 71.88 84 ARG A O 1
ATOM 686 N N . ILE A 1 85 ? 19.341 4.367 -24.284 1.00 68.81 85 ILE A N 1
ATOM 687 C CA . ILE A 1 85 ? 20.178 3.372 -24.969 1.00 68.81 85 ILE A CA 1
ATOM 688 C C . ILE A 1 85 ? 19.690 3.187 -26.410 1.00 68.81 85 ILE A C 1
ATOM 690 O O . ILE A 1 85 ? 20.492 3.316 -27.326 1.00 68.81 85 ILE A O 1
ATOM 694 N N . THR A 1 86 ? 18.391 2.978 -26.629 1.00 65.31 86 THR A N 1
ATOM 695 C CA . THR A 1 86 ? 17.819 2.828 -27.978 1.00 65.31 86 THR A CA 1
ATOM 696 C C . THR A 1 86 ? 17.992 4.082 -28.839 1.00 65.31 86 THR A C 1
ATOM 698 O O . THR A 1 86 ? 18.150 3.972 -30.041 1.00 65.31 86 THR A O 1
ATOM 701 N N . ALA A 1 87 ? 17.996 5.282 -28.252 1.00 61.69 87 ALA A N 1
ATOM 702 C CA . ALA A 1 87 ? 18.264 6.516 -28.993 1.00 61.69 87 ALA A CA 1
ATOM 703 C C . ALA A 1 87 ? 19.760 6.726 -29.298 1.00 61.69 87 ALA A C 1
ATOM 705 O O . ALA A 1 87 ? 20.104 7.406 -30.258 1.00 61.69 87 ALA A O 1
ATOM 706 N N . GLN A 1 88 ? 20.657 6.195 -28.460 1.00 58.59 88 GLN A N 1
ATOM 707 C CA . GLN A 1 88 ? 22.110 6.329 -28.629 1.00 58.59 88 GLN A CA 1
ATOM 708 C C . GLN A 1 88 ? 22.685 5.297 -29.602 1.00 58.59 88 GLN A C 1
ATOM 710 O O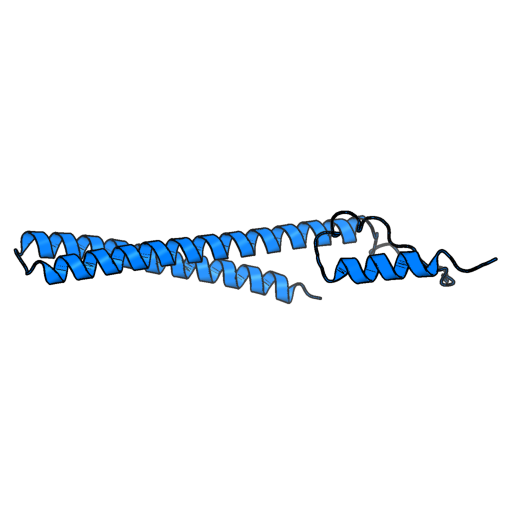 . GLN A 1 88 ? 23.690 5.561 -30.258 1.00 58.59 88 GLN A O 1
ATOM 715 N N . TYR A 1 89 ? 22.061 4.125 -29.669 1.00 52.22 89 TYR A N 1
ATOM 716 C CA . TYR A 1 89 ? 22.361 3.081 -30.630 1.00 52.22 89 TYR A CA 1
ATOM 717 C C . TYR A 1 89 ? 21.183 3.016 -31.589 1.00 52.22 89 TYR A C 1
ATOM 719 O O . TYR A 1 89 ? 20.151 2.468 -31.221 1.00 52.22 89 TYR A O 1
ATOM 727 N N . ASP A 1 90 ? 21.334 3.567 -32.793 1.00 50.59 90 ASP A N 1
ATOM 728 C CA . ASP A 1 90 ? 20.353 3.421 -33.871 1.00 50.59 90 ASP A CA 1
ATOM 729 C C . ASP A 1 90 ? 20.324 1.941 -34.307 1.00 50.59 90 ASP A C 1
ATOM 731 O O . ASP A 1 90 ? 20.994 1.505 -35.242 1.00 50.59 90 ASP A O 1
ATOM 735 N N . MET A 1 91 ? 19.667 1.111 -33.494 1.00 50.75 91 MET A N 1
ATOM 736 C CA . MET A 1 91 ? 19.663 -0.350 -33.609 1.00 50.75 91 MET A CA 1
ATOM 737 C C . MET A 1 91 ? 18.793 -0.824 -34.777 1.00 50.75 91 MET A C 1
ATOM 739 O O . MET A 1 91 ? 18.827 -2.008 -35.106 1.00 50.75 91 MET A O 1
ATOM 743 N N . GLU A 1 92 ? 18.032 0.078 -35.401 1.00 47.72 92 GLU A N 1
ATOM 744 C CA . GLU A 1 92 ? 17.224 -0.209 -36.588 1.00 47.72 92 GLU A CA 1
ATOM 745 C C . GLU A 1 92 ? 18.021 -0.062 -37.898 1.00 47.72 92 GLU A C 1
ATOM 747 O O . GLU A 1 92 ? 17.655 -0.704 -38.879 1.00 47.72 92 GLU A O 1
ATOM 752 N N . ASP A 1 93 ? 19.152 0.663 -37.904 1.00 45.56 93 ASP A N 1
ATOM 753 C CA . ASP A 1 93 ? 19.887 1.024 -39.135 1.00 45.56 93 ASP A CA 1
ATOM 754 C C . ASP A 1 93 ? 21.343 0.506 -39.204 1.00 45.56 93 ASP A C 1
ATOM 756 O O . ASP A 1 93 ? 22.152 0.912 -40.045 1.00 45.56 93 ASP A O 1
ATOM 760 N N . LEU A 1 94 ? 21.712 -0.451 -38.347 1.00 43.69 94 LEU A N 1
ATOM 761 C CA . LEU A 1 94 ? 23.042 -1.070 -38.360 1.00 43.69 94 LEU A CA 1
ATOM 762 C C . LEU A 1 94 ? 23.160 -2.147 -39.454 1.00 43.69 94 LEU A C 1
ATOM 764 O O . LEU A 1 94 ? 23.208 -3.352 -39.205 1.00 43.69 94 LEU A O 1
ATOM 768 N N . TRP A 1 95 ? 23.315 -1.700 -40.702 1.00 39.25 95 TRP A N 1
ATOM 769 C CA . TRP A 1 95 ? 24.105 -2.458 -41.671 1.00 39.25 95 TRP A CA 1
ATOM 770 C C . TRP A 1 95 ? 25.507 -2.634 -41.074 1.00 39.25 95 TRP A C 1
ATOM 772 O O . TRP A 1 95 ? 26.171 -1.654 -40.749 1.00 39.25 95 TRP A O 1
ATOM 782 N N . HIS A 1 96 ? 25.964 -3.873 -40.887 1.00 37.66 96 HIS A N 1
ATOM 783 C CA . HIS A 1 96 ? 27.317 -4.168 -40.412 1.00 37.66 96 HIS A CA 1
ATOM 784 C C . HIS A 1 96 ? 28.295 -4.276 -41.599 1.00 37.66 96 HIS A C 1
ATOM 786 O O . HIS A 1 96 ? 28.474 -5.379 -42.131 1.00 37.66 96 HIS A O 1
ATOM 792 N N . PRO A 1 97 ? 29.015 -3.216 -42.022 1.00 38.06 97 PRO A N 1
ATOM 793 C CA . PRO A 1 97 ? 30.177 -3.407 -42.870 1.00 38.06 97 PRO A CA 1
ATOM 794 C C . PRO A 1 97 ? 31.320 -3.922 -41.987 1.00 38.06 97 PRO A C 1
ATOM 796 O O . PRO A 1 97 ? 32.014 -3.142 -41.348 1.00 38.06 97 PRO A O 1
ATOM 799 N N . ARG A 1 98 ? 31.480 -5.253 -41.918 1.00 40.94 98 ARG A N 1
ATOM 800 C CA . ARG A 1 98 ? 32.663 -5.987 -41.408 1.00 40.94 98 ARG A CA 1
ATOM 801 C C . ARG A 1 98 ? 33.551 -5.186 -40.434 1.00 40.94 98 ARG A C 1
ATOM 803 O O . ARG A 1 98 ? 34.669 -4.801 -40.776 1.00 40.94 98 ARG A O 1
ATOM 810 N N . THR A 1 99 ? 33.083 -4.942 -39.216 1.00 40.66 99 THR A N 1
ATOM 811 C CA . THR A 1 99 ? 33.869 -4.226 -38.207 1.00 40.66 99 THR A CA 1
ATOM 812 C C . THR A 1 99 ? 34.921 -5.152 -37.594 1.00 40.66 99 THR A C 1
ATOM 814 O O . THR A 1 99 ? 34.606 -6.140 -36.934 1.00 40.66 99 THR A O 1
ATOM 817 N N . ARG A 1 100 ? 36.205 -4.833 -37.809 1.00 37.75 100 ARG A N 1
ATOM 818 C CA . ARG A 1 100 ? 37.307 -5.349 -36.982 1.00 37.75 100 ARG A CA 1
ATOM 819 C C . ARG A 1 100 ? 37.154 -4.756 -35.581 1.00 37.75 100 ARG A C 1
ATOM 821 O O . ARG A 1 100 ? 37.083 -3.539 -35.443 1.00 37.75 100 ARG A O 1
ATOM 828 N N . PHE A 1 101 ? 37.110 -5.610 -34.563 1.00 36.47 101 PHE A N 1
ATOM 829 C CA . PHE A 1 101 ? 37.003 -5.204 -33.163 1.00 36.47 101 PHE A CA 1
ATOM 830 C C . PHE A 1 101 ? 38.260 -4.441 -32.717 1.00 36.47 101 PHE A C 1
ATOM 832 O O . PHE A 1 101 ? 39.278 -5.038 -32.377 1.00 36.47 101 PHE A O 1
ATOM 839 N N . GLY A 1 102 ? 38.178 -3.111 -32.735 1.00 39.72 102 GLY A N 1
ATOM 840 C CA . GLY A 1 102 ? 39.041 -2.217 -31.969 1.00 39.72 102 GLY A CA 1
ATOM 841 C C . GLY A 1 102 ? 38.389 -1.927 -30.617 1.00 39.72 102 GLY A C 1
ATOM 842 O O . GLY A 1 102 ? 37.188 -1.668 -30.542 1.00 39.72 102 GLY A O 1
ATOM 843 N N . ILE A 1 103 ? 39.180 -2.029 -29.553 1.00 44.66 103 ILE A N 1
ATOM 844 C CA . ILE A 1 103 ? 38.785 -1.948 -28.141 1.00 44.66 103 ILE A CA 1
ATOM 845 C C . ILE A 1 103 ? 37.898 -0.712 -27.898 1.00 44.66 103 ILE A C 1
ATOM 847 O O . ILE A 1 103 ? 38.345 0.425 -28.030 1.00 44.66 103 ILE A O 1
ATOM 851 N N . SER A 1 104 ? 36.622 -0.931 -27.570 1.00 42.34 104 SER A N 1
ATOM 852 C CA . SER A 1 104 ? 35.635 0.135 -27.356 1.00 42.34 104 SER A CA 1
ATOM 853 C C . SER A 1 104 ? 35.649 0.594 -25.895 1.00 42.34 104 SER A C 1
ATOM 855 O O . SER A 1 104 ? 35.379 -0.192 -24.988 1.00 42.34 104 SER A O 1
ATOM 857 N N . ARG A 1 105 ? 35.965 1.873 -25.655 1.00 47.25 105 ARG A N 1
ATOM 858 C CA . ARG A 1 105 ? 35.979 2.499 -24.322 1.00 47.25 105 ARG A CA 1
ATOM 859 C C . ARG A 1 105 ? 34.594 3.083 -24.026 1.00 47.25 105 ARG A C 1
ATOM 861 O O . ARG A 1 105 ? 34.162 4.006 -24.710 1.00 47.25 105 ARG A O 1
ATOM 868 N N . ILE A 1 106 ? 33.891 2.552 -23.025 1.00 52.44 106 ILE A N 1
ATOM 869 C CA . ILE A 1 106 ? 32.570 3.059 -22.615 1.00 52.44 106 ILE A CA 1
ATOM 870 C C . ILE A 1 106 ? 32.763 4.341 -21.790 1.00 52.44 106 ILE A C 1
ATOM 872 O O . ILE A 1 106 ? 33.334 4.298 -20.700 1.00 52.44 106 ILE A O 1
ATOM 876 N N . THR A 1 107 ? 32.278 5.481 -22.282 1.00 51.41 107 THR A N 1
ATOM 877 C CA . THR A 1 107 ? 32.222 6.758 -21.546 1.00 51.41 107 THR A CA 1
ATOM 878 C C . THR A 1 107 ? 30.803 7.013 -21.010 1.00 51.41 107 THR A C 1
ATOM 880 O O . THR A 1 107 ? 29.824 6.554 -21.591 1.00 51.41 107 THR A O 1
ATOM 883 N N . GLY A 1 108 ? 30.674 7.707 -19.866 1.00 52.09 108 GLY A N 1
ATOM 884 C CA . GLY A 1 108 ? 29.370 8.076 -19.270 1.00 52.09 108 GLY A CA 1
ATOM 885 C C . GLY A 1 108 ? 28.957 7.342 -17.981 1.00 52.09 108 GLY A C 1
ATOM 886 O O . GLY A 1 108 ? 27.872 7.587 -17.459 1.00 52.09 108 GLY A O 1
ATOM 887 N N . LEU A 1 109 ? 29.815 6.483 -17.415 1.00 56.34 109 LEU A N 1
ATOM 888 C CA . LEU A 1 109 ? 29.547 5.758 -16.156 1.00 56.34 109 LEU A CA 1
ATOM 889 C C . LEU A 1 109 ? 29.881 6.552 -14.876 1.00 56.34 109 LEU A C 1
ATOM 891 O O . LEU A 1 109 ? 29.782 6.029 -13.767 1.00 56.34 109 LEU A O 1
ATOM 895 N N . GLU A 1 110 ? 30.267 7.821 -14.995 1.00 55.94 110 GLU A N 1
ATOM 896 C CA . GLU A 1 110 ? 30.748 8.625 -13.862 1.00 55.94 110 GLU A CA 1
ATOM 897 C C . GLU A 1 110 ? 29.672 8.905 -12.804 1.00 55.94 110 GLU A C 1
ATOM 899 O O . GLU A 1 110 ? 29.996 9.001 -11.620 1.00 55.94 110 GLU A O 1
ATOM 904 N N . GLY A 1 111 ? 28.395 8.932 -13.200 1.00 51.75 111 GLY A N 1
ATOM 905 C CA . GLY A 1 111 ? 27.257 9.079 -12.285 1.00 51.75 111 GLY A CA 1
ATOM 906 C C . GLY A 1 111 ? 26.980 7.855 -11.403 1.00 51.75 111 GLY A C 1
ATOM 907 O O . GLY A 1 111 ? 26.235 7.964 -10.435 1.00 51.75 111 GLY A O 1
ATOM 908 N N . TYR A 1 112 ? 27.596 6.703 -11.690 1.00 55.62 112 TYR A N 1
ATOM 909 C CA . TYR A 1 112 ? 27.369 5.442 -10.970 1.00 55.62 112 TYR A CA 1
ATOM 910 C C . TYR A 1 112 ? 28.483 5.098 -9.966 1.00 55.62 112 TYR A C 1
ATOM 912 O O . TYR A 1 112 ? 28.521 3.989 -9.433 1.00 55.62 112 TYR A O 1
ATOM 920 N N . ARG A 1 113 ? 29.387 6.045 -9.659 1.00 51.88 113 ARG A N 1
ATOM 921 C CA . ARG A 1 113 ? 30.504 5.849 -8.707 1.00 51.88 113 ARG A CA 1
ATOM 922 C C . ARG A 1 113 ? 30.068 5.469 -7.284 1.00 51.88 113 ARG A C 1
ATOM 924 O O . ARG A 1 113 ? 30.880 4.926 -6.538 1.00 51.88 113 ARG A O 1
ATOM 931 N N . SER A 1 114 ? 28.825 5.757 -6.903 1.00 55.75 114 SER A N 1
ATOM 932 C CA . SER A 1 114 ? 28.255 5.420 -5.593 1.00 55.75 114 SER A CA 1
ATOM 933 C C . SER A 1 114 ? 27.835 3.952 -5.462 1.00 55.75 114 SER A C 1
ATOM 935 O O . SER A 1 114 ? 27.617 3.488 -4.345 1.00 55.75 114 SER A O 1
ATOM 937 N N . ILE A 1 115 ? 27.749 3.203 -6.567 1.00 57.75 115 ILE A N 1
ATOM 938 C CA . ILE A 1 115 ? 27.355 1.794 -6.556 1.00 57.75 115 ILE A CA 1
ATOM 939 C C . ILE A 1 115 ? 28.612 0.928 -6.402 1.00 57.75 115 ILE A C 1
ATOM 941 O O . ILE A 1 115 ? 29.475 0.871 -7.280 1.00 57.75 115 ILE A O 1
ATOM 945 N N . THR A 1 116 ? 28.715 0.233 -5.270 1.00 49.97 116 THR A N 1
ATOM 946 C CA . THR A 1 116 ? 29.914 -0.488 -4.809 1.00 49.97 116 THR A CA 1
ATOM 947 C C . THR A 1 116 ? 30.424 -1.538 -5.801 1.00 49.97 116 THR A C 1
ATOM 949 O O . THR A 1 116 ? 31.632 -1.732 -5.906 1.00 49.97 116 THR A O 1
ATOM 952 N N . CYS A 1 117 ? 29.538 -2.172 -6.578 1.00 51.88 117 CYS A N 1
ATOM 953 C CA . CYS A 1 117 ? 29.928 -3.160 -7.589 1.00 51.88 117 CYS A CA 1
ATOM 954 C C . CYS A 1 117 ? 30.549 -2.536 -8.854 1.00 51.88 117 CYS A C 1
ATOM 956 O O . CYS A 1 117 ? 31.440 -3.133 -9.454 1.00 51.88 117 CYS A O 1
ATOM 958 N N . LEU A 1 118 ? 30.159 -1.312 -9.228 1.00 50.75 118 LEU A N 1
ATOM 959 C CA . LEU A 1 118 ? 30.707 -0.604 -10.394 1.00 50.75 118 LEU A CA 1
ATOM 960 C C . LEU A 1 118 ? 32.030 0.106 -10.082 1.00 50.75 118 LEU A C 1
ATOM 962 O O . LEU A 1 118 ? 32.845 0.325 -10.978 1.00 50.75 118 LEU A O 1
ATOM 966 N N . ARG A 1 119 ? 32.295 0.400 -8.804 1.00 47.53 119 ARG A N 1
ATOM 967 C CA . ARG A 1 119 ? 33.568 0.970 -8.338 1.00 47.53 119 ARG A CA 1
ATOM 968 C C . ARG A 1 119 ? 34.763 0.064 -8.656 1.00 47.53 119 ARG A C 1
ATOM 970 O O . ARG A 1 119 ? 35.796 0.566 -9.094 1.00 47.53 119 ARG A O 1
ATOM 977 N N . ASN A 1 120 ? 34.598 -1.252 -8.505 1.00 50.34 120 ASN A N 1
ATOM 978 C CA . ASN A 1 120 ? 35.640 -2.233 -8.824 1.00 50.34 120 ASN A CA 1
ATOM 979 C C . ASN A 1 120 ? 35.891 -2.328 -10.337 1.00 50.34 120 ASN A C 1
ATOM 981 O O . ASN A 1 120 ? 37.037 -2.414 -10.760 1.00 50.34 120 ASN A O 1
ATOM 985 N N . TYR A 1 121 ? 34.844 -2.221 -11.159 1.00 51.34 121 TYR A N 1
ATOM 986 C CA . TYR A 1 121 ? 34.977 -2.249 -12.619 1.00 51.34 121 TYR A CA 1
ATOM 987 C C . TYR A 1 121 ? 35.689 -0.999 -13.173 1.00 51.34 121 TYR A C 1
ATOM 989 O O . TYR A 1 121 ? 36.536 -1.096 -14.058 1.00 51.34 121 TYR A O 1
ATOM 997 N N . ILE A 1 122 ? 35.410 0.183 -12.606 1.00 53.78 122 ILE A N 1
ATOM 998 C CA . ILE A 1 122 ? 36.090 1.439 -12.975 1.00 53.78 122 ILE A CA 1
ATOM 999 C C . ILE A 1 122 ? 37.562 1.438 -12.525 1.00 53.78 122 ILE A C 1
ATOM 1001 O O . ILE A 1 122 ? 38.404 2.028 -13.201 1.00 53.78 122 ILE A O 1
ATOM 1005 N N . ALA A 1 123 ? 37.889 0.783 -11.406 1.00 52.91 123 ALA A N 1
ATOM 1006 C CA . ALA A 1 123 ? 39.269 0.652 -10.938 1.00 52.91 123 ALA A CA 1
ATOM 1007 C C . ALA A 1 123 ? 40.118 -0.229 -11.874 1.00 52.91 123 ALA A C 1
ATOM 1009 O O . ALA A 1 123 ? 41.235 0.158 -12.206 1.00 52.91 123 ALA A O 1
ATOM 1010 N N . VAL A 1 124 ? 39.559 -1.338 -12.372 1.00 53.44 124 VAL A N 1
ATOM 1011 C CA . VAL A 1 124 ? 40.232 -2.235 -13.333 1.00 53.44 124 VAL A CA 1
ATOM 1012 C C . VAL A 1 124 ? 40.523 -1.533 -14.669 1.00 53.44 124 VAL A C 1
ATOM 1014 O O . VAL A 1 124 ? 41.597 -1.681 -15.237 1.00 53.44 124 VAL A O 1
ATOM 1017 N N . GLN A 1 125 ? 39.627 -0.660 -15.135 1.00 50.19 125 GLN A N 1
ATOM 1018 C CA . GLN A 1 125 ? 39.841 0.126 -16.362 1.00 50.19 125 GLN A CA 1
ATOM 1019 C C . GLN A 1 125 ? 40.946 1.194 -16.249 1.00 50.19 125 GLN A C 1
ATOM 1021 O O . GLN A 1 125 ? 41.396 1.714 -17.271 1.00 50.19 125 GLN A O 1
ATOM 1026 N N . LYS A 1 126 ? 41.354 1.576 -15.030 1.00 49.34 126 LYS A N 1
ATOM 1027 C CA . LYS A 1 126 ? 42.460 2.523 -14.817 1.00 49.34 126 LYS A CA 1
ATOM 1028 C C . L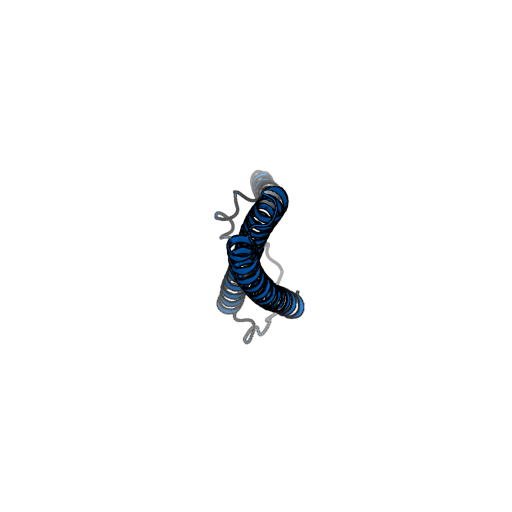YS A 1 126 ? 43.817 1.829 -14.719 1.00 49.34 126 LYS A C 1
ATOM 1030 O O . LYS A 1 126 ? 44.793 2.420 -15.161 1.00 49.34 126 LYS A O 1
ATOM 1035 N N . SER A 1 127 ? 43.878 0.607 -14.190 1.00 48.59 127 SER A N 1
ATOM 1036 C CA . SER A 1 127 ? 45.123 -0.170 -14.116 1.00 48.59 127 SER A CA 1
ATOM 1037 C C . SER A 1 127 ? 45.613 -0.651 -15.483 1.00 48.59 127 SER A C 1
ATOM 1039 O O . SER A 1 127 ? 46.815 -0.741 -15.688 1.00 48.59 127 SER A O 1
ATOM 1041 N N . ASP A 1 128 ? 44.711 -0.868 -16.443 1.00 46.78 128 ASP A N 1
ATOM 1042 C CA . ASP A 1 128 ? 45.078 -1.289 -17.806 1.00 46.78 128 ASP A CA 1
ATOM 1043 C C . ASP A 1 128 ? 45.581 -0.126 -18.694 1.00 46.78 128 ASP A C 1
ATOM 1045 O O . ASP A 1 128 ? 45.893 -0.322 -19.866 1.00 46.78 128 ASP A O 1
ATOM 1049 N N . GLY A 1 129 ? 45.629 1.104 -18.160 1.00 47.34 129 GLY A N 1
ATOM 1050 C CA . GLY A 1 129 ? 46.074 2.312 -18.868 1.00 47.34 129 GLY A CA 1
ATOM 1051 C C . GLY A 1 129 ? 47.504 2.768 -18.555 1.00 47.34 129 GLY A C 1
ATOM 1052 O O . GLY A 1 129 ? 47.971 3.712 -19.187 1.00 47.34 129 GLY A O 1
ATOM 1053 N N . GLU A 1 130 ? 48.190 2.125 -17.608 1.00 45.91 130 GLU A N 1
ATOM 1054 C CA . GLU A 1 130 ? 49.591 2.393 -17.253 1.00 45.91 130 GLU A CA 1
ATOM 1055 C C . GLU A 1 130 ? 50.421 1.118 -17.477 1.00 45.91 130 GLU A C 1
ATOM 1057 O O . GLU A 1 130 ? 50.883 0.468 -16.546 1.00 45.91 130 GLU A O 1
ATOM 1062 N N . GLY A 1 131 ? 50.554 0.721 -18.743 1.00 37.34 131 GLY A N 1
ATOM 1063 C CA . GLY A 1 131 ? 51.390 -0.393 -19.186 1.00 37.34 131 GLY A CA 1
ATOM 1064 C C . GLY A 1 131 ? 52.157 0.016 -20.438 1.00 37.34 131 GLY A C 1
ATOM 1065 O O . GLY A 1 131 ? 51.572 0.109 -21.510 1.00 37.34 131 GLY A O 1
ATOM 1066 N N . GLU A 1 132 ? 53.433 0.318 -20.218 1.00 41.03 132 GLU A N 1
ATOM 1067 C CA . GLU A 1 132 ? 54.520 0.723 -21.118 1.00 41.03 132 GLU A CA 1
ATOM 1068 C C . GLU A 1 132 ? 54.349 0.470 -22.630 1.00 41.03 132 GLU A C 1
ATOM 1070 O O . GLU A 1 132 ? 54.156 -0.656 -23.092 1.00 41.03 132 GLU A O 1
ATOM 1075 N N . GLY A 1 133 ? 54.559 1.547 -23.392 1.00 33.81 133 GLY A N 1
ATOM 1076 C CA . GLY A 1 133 ? 54.961 1.555 -24.796 1.00 33.81 133 GLY A CA 1
ATOM 1077 C C . GLY A 1 133 ? 55.816 2.783 -25.063 1.00 33.81 133 GLY A C 1
ATOM 1078 O O . GLY A 1 133 ? 55.304 3.895 -24.802 1.00 33.81 133 GLY A O 1
#

pLDDT: mean 70.07, std 18.27, range [33.81, 92.06]

Radius of gyration: 26.91 Å; chains: 1; bounding box: 77×18×72 Å

Foldseek 3Di:
DDVVVLVVLLVVLVVLVVVLVVLVVVLVVLVVVLVVCVVVVDDPVVNVVSVVVSVVSVVSSVVSVVSSVVSVVVSVVVVVVVVVVCVVDVVVPDPDPDDDDDPDDDPDCPVVCPPPVVVVVVVVVVVVVPDDD

Sequence (133 aa):
MNSIYLNRVQAVGEQLLGQMLVLEDILEELGEIDRIIQEMSFTVEASLLIRKSRAELDKEIYMIHQMSECLLKIAETYMKTERRITAQYDMEDLWHPRTRFGISRITGLEGYRSITCLRNYIAVQKSDGEGEG